Protein AF-A7T9G8-F1 (afdb_monomer_lite)

Structure (mmCIF, N/CA/C/O backbone):
data_AF-A7T9G8-F1
#
_entry.id   AF-A7T9G8-F1
#
loop_
_atom_site.group_PDB
_atom_site.id
_atom_site.type_symbol
_atom_site.label_atom_id
_atom_site.label_alt_id
_atom_site.label_comp_id
_atom_site.label_asym_id
_atom_site.label_entity_id
_atom_site.label_seq_id
_atom_site.pdbx_PDB_ins_code
_atom_site.Cartn_x
_atom_site.Cartn_y
_atom_site.Cartn_z
_atom_site.occupancy
_atom_site.B_iso_or_equiv
_atom_site.auth_seq_id
_atom_site.auth_comp_id
_atom_site.auth_asym_id
_atom_site.auth_atom_id
_atom_site.pdbx_PDB_model_num
ATOM 1 N N . MET A 1 1 ? -12.639 -28.749 11.478 1.00 35.88 1 MET A N 1
ATOM 2 C CA . MET A 1 1 ? -13.489 -29.934 11.718 1.00 35.88 1 MET A CA 1
ATOM 3 C C . MET A 1 1 ? -14.369 -30.114 10.494 1.00 35.88 1 MET A C 1
ATOM 5 O O . MET A 1 1 ? -14.871 -29.124 9.980 1.00 35.88 1 MET A O 1
ATOM 9 N N . HIS A 1 2 ? -14.394 -31.332 9.959 1.00 33.22 2 HIS A N 1
ATOM 10 C CA . HIS A 1 2 ? -15.001 -31.704 8.682 1.00 33.22 2 HIS A CA 1
ATOM 11 C C . HIS A 1 2 ? -16.525 -31.524 8.697 1.00 33.22 2 HIS A C 1
ATOM 13 O O . HIS A 1 2 ? -17.164 -31.953 9.652 1.00 33.22 2 HIS A O 1
ATOM 19 N N . PHE A 1 3 ? -17.096 -30.988 7.616 1.00 31.44 3 PHE A N 1
ATOM 20 C CA . PHE A 1 3 ? -18.533 -31.057 7.346 1.00 31.44 3 PHE A CA 1
ATOM 21 C C . PHE A 1 3 ? -18.760 -31.913 6.093 1.00 31.44 3 PHE A C 1
ATOM 23 O O . PHE A 1 3 ? -18.293 -31.581 5.006 1.00 31.44 3 PHE A O 1
ATOM 30 N N . LYS A 1 4 ? -19.439 -33.046 6.276 1.00 42.91 4 LYS A N 1
ATOM 31 C CA . LYS A 1 4 ? -20.039 -33.898 5.237 1.00 42.91 4 LYS A CA 1
ATOM 32 C C . LYS A 1 4 ? -21.512 -34.107 5.598 1.00 42.91 4 LYS A C 1
ATOM 34 O O . LYS A 1 4 ? -21.837 -33.940 6.772 1.00 42.91 4 LYS A O 1
ATOM 39 N N . ILE A 1 5 ? -22.283 -34.580 4.604 1.00 35.09 5 ILE A N 1
ATOM 40 C CA . ILE A 1 5 ? -23.648 -35.169 4.608 1.00 35.09 5 ILE A CA 1
ATOM 41 C C . ILE A 1 5 ? -24.635 -34.269 3.841 1.00 35.09 5 ILE A C 1
ATOM 43 O O . ILE A 1 5 ? -24.689 -33.081 4.122 1.00 35.09 5 ILE A O 1
ATOM 47 N N . GLU A 1 6 ? -25.466 -34.700 2.885 1.00 34.59 6 GLU A N 1
ATOM 48 C CA . GLU A 1 6 ? -25.691 -35.929 2.091 1.00 34.59 6 GLU A CA 1
ATOM 49 C C . GLU A 1 6 ? -26.712 -35.536 0.990 1.00 34.59 6 GLU A C 1
ATOM 51 O O . GLU A 1 6 ? -27.487 -34.597 1.177 1.00 34.59 6 GLU A O 1
ATOM 56 N N . ILE A 1 7 ? -26.741 -36.244 -0.143 1.00 39.94 7 ILE A N 1
ATOM 57 C CA . ILE A 1 7 ? -27.775 -36.105 -1.190 1.00 39.94 7 ILE A CA 1
ATOM 58 C C . ILE A 1 7 ? -28.829 -37.203 -0.978 1.00 39.94 7 ILE A C 1
ATOM 60 O O . ILE A 1 7 ? -28.423 -38.358 -0.836 1.00 39.94 7 ILE A O 1
ATOM 64 N N . PRO A 1 8 ? -30.144 -36.913 -1.060 1.00 38.44 8 PRO A N 1
ATOM 65 C CA . PRO A 1 8 ? -31.137 -37.947 -1.335 1.00 38.44 8 PRO A CA 1
ATOM 66 C C . PRO A 1 8 ? -31.854 -37.760 -2.688 1.00 38.44 8 PRO A C 1
ATOM 68 O O . PRO A 1 8 ? -32.180 -36.652 -3.112 1.00 38.44 8 PRO A O 1
ATOM 71 N N . GLU A 1 9 ? -32.096 -38.896 -3.346 1.00 28.84 9 GLU A N 1
ATOM 72 C CA . GLU A 1 9 ? -32.716 -39.091 -4.663 1.00 28.84 9 GLU A CA 1
ATOM 73 C C . GLU A 1 9 ? -34.265 -39.045 -4.682 1.00 28.84 9 GLU A C 1
ATOM 75 O O . GLU A 1 9 ? -34.931 -39.544 -3.779 1.00 28.84 9 GLU A O 1
ATOM 80 N N . VAL A 1 10 ? -34.784 -38.531 -5.812 1.00 36.47 10 VAL A N 1
ATOM 81 C CA . VAL A 1 10 ? -35.892 -39.008 -6.686 1.00 36.47 10 VAL A CA 1
ATOM 82 C C . VAL A 1 10 ? -37.274 -39.340 -6.094 1.00 36.47 10 VAL A C 1
ATOM 84 O O . VAL A 1 10 ? -37.405 -40.283 -5.325 1.00 36.47 10 VAL A O 1
ATOM 87 N N . LYS A 1 11 ? -38.340 -38.744 -6.680 1.00 27.64 11 LYS A N 1
ATOM 88 C CA . LYS A 1 11 ? -39.566 -39.459 -7.134 1.00 27.64 11 LYS A CA 1
ATOM 89 C C . LYS A 1 11 ? -40.211 -38.826 -8.381 1.00 27.64 11 LYS A C 1
ATOM 91 O O . LYS A 1 11 ? -40.206 -37.615 -8.563 1.00 27.64 11 LYS A O 1
ATOM 96 N N . THR A 1 12 ? -40.739 -39.713 -9.222 1.00 30.05 12 THR A N 1
ATOM 97 C CA . THR A 1 12 ? -41.345 -39.573 -10.558 1.00 30.05 12 THR A CA 1
ATOM 98 C C . THR A 1 12 ? -42.885 -39.468 -10.538 1.00 30.05 12 THR A C 1
ATOM 100 O O . THR A 1 12 ? -43.487 -39.699 -9.490 1.00 30.05 12 THR A O 1
ATOM 103 N N . LYS A 1 13 ? -43.466 -39.268 -11.749 1.00 26.61 13 LYS A N 1
ATOM 104 C CA . LYS A 1 13 ? -44.866 -39.476 -12.236 1.00 26.61 13 LYS A CA 1
ATOM 105 C C . LYS A 1 13 ? -45.798 -38.250 -12.210 1.00 26.61 13 LYS A C 1
ATOM 107 O O . LYS A 1 13 ? -45.805 -37.529 -11.228 1.00 26.61 13 LYS A O 1
ATOM 112 N N . ASP A 1 14 ? -46.670 -37.962 -13.188 1.00 27.59 14 ASP A N 1
ATOM 113 C CA . ASP A 1 14 ? -47.108 -38.614 -14.442 1.00 27.59 14 ASP A CA 1
ATOM 114 C C . ASP A 1 14 ? -48.079 -37.648 -15.202 1.00 27.59 14 ASP A C 1
ATOM 116 O O . ASP A 1 14 ? -48.838 -36.952 -14.536 1.00 27.59 14 ASP A O 1
ATOM 120 N N . THR A 1 15 ? -48.169 -37.751 -16.549 1.00 24.73 15 THR A N 1
ATOM 121 C CA . THR A 1 15 ? -49.373 -37.497 -17.425 1.00 24.73 15 THR A CA 1
ATOM 122 C C . THR A 1 15 ? -49.780 -36.007 -17.687 1.00 24.73 15 THR A C 1
ATOM 124 O O . THR A 1 15 ? -49.748 -35.209 -16.768 1.00 24.73 15 THR A O 1
ATOM 127 N N . LYS A 1 16 ? -50.185 -35.477 -18.869 1.00 28.06 16 LYS A N 1
ATOM 128 C CA . LYS A 1 16 ? -50.762 -35.984 -20.140 1.00 28.06 16 LYS A CA 1
ATOM 129 C C . LYS A 1 16 ? -50.701 -34.919 -21.273 1.00 28.06 16 LYS A C 1
ATOM 131 O O . LYS A 1 16 ? -50.877 -33.744 -20.995 1.00 28.06 16 LYS A O 1
ATOM 136 N N . GLU A 1 17 ? -50.542 -35.397 -22.514 1.00 25.97 17 GLU A N 1
ATOM 137 C CA . GLU A 1 17 ? -51.025 -34.922 -23.843 1.00 25.97 17 GLU A CA 1
ATOM 138 C C . GLU A 1 17 ? -51.159 -33.420 -24.198 1.00 25.97 17 GLU A C 1
ATOM 140 O O . GLU A 1 17 ? -51.937 -32.684 -23.606 1.00 25.97 17 GLU A O 1
ATOM 145 N N . GLY A 1 18 ? -50.574 -33.027 -25.341 1.00 26.66 18 GLY A N 1
ATOM 146 C CA . GLY A 1 18 ? -50.987 -31.828 -26.085 1.00 26.66 18 GLY A CA 1
ATOM 147 C C . GLY A 1 18 ? -50.011 -31.433 -27.193 1.00 26.66 18 GLY A C 1
ATOM 148 O O . GLY A 1 18 ? -48.878 -31.065 -26.933 1.00 26.66 18 GLY A O 1
ATOM 149 N N . LYS A 1 19 ? -50.430 -31.565 -28.447 1.00 30.11 19 LYS A N 1
ATOM 150 C CA . LYS A 1 19 ? -49.625 -31.493 -29.671 1.00 30.11 19 LYS A CA 1
ATOM 151 C C . LYS A 1 19 ? -49.566 -30.051 -30.200 1.00 30.11 19 LYS A C 1
ATOM 153 O O . LYS A 1 19 ? -50.506 -29.635 -30.860 1.00 30.11 19 LYS A O 1
ATOM 158 N N . GLU A 1 20 ? -48.458 -29.340 -29.994 1.00 30.48 20 GLU A N 1
ATOM 159 C CA . GLU A 1 20 ? -48.140 -28.083 -30.703 1.00 30.48 20 GLU A CA 1
ATOM 160 C C . GLU A 1 20 ? -46.639 -28.048 -31.050 1.00 30.48 20 GLU A C 1
ATOM 162 O O . GLU A 1 20 ? -45.825 -27.322 -30.492 1.00 30.48 20 GLU A O 1
ATOM 167 N N . LYS A 1 21 ? -46.235 -28.952 -31.951 1.00 38.25 21 LYS A N 1
ATOM 168 C CA . LYS A 1 21 ? -44.887 -28.964 -32.528 1.00 38.25 21 LYS A CA 1
ATOM 169 C C . LYS A 1 21 ? -44.795 -27.840 -33.558 1.00 38.25 21 LYS A C 1
ATOM 171 O O . LYS A 1 21 ? -45.445 -27.947 -34.589 1.00 38.25 21 LYS A O 1
ATOM 176 N N . ASP A 1 22 ? -44.038 -26.792 -33.233 1.00 35.94 22 ASP A N 1
ATOM 177 C CA . ASP A 1 22 ? -42.990 -26.197 -34.097 1.00 35.94 22 ASP A CA 1
ATOM 178 C C . ASP A 1 22 ? -42.536 -24.784 -33.665 1.00 35.94 22 ASP A C 1
ATOM 180 O O . ASP A 1 22 ? -41.776 -24.140 -34.384 1.00 35.94 22 ASP A O 1
ATOM 184 N N . LYS A 1 23 ? -42.896 -24.305 -32.460 1.00 35.62 23 LYS A N 1
ATOM 185 C CA . LYS A 1 23 ? -42.445 -22.984 -31.963 1.00 35.62 23 LYS A CA 1
ATOM 186 C C . LYS A 1 23 ? -41.686 -22.953 -30.628 1.00 35.62 23 LYS A C 1
ATOM 188 O O . LYS A 1 23 ? -41.229 -21.886 -30.236 1.00 35.62 23 LYS A O 1
ATOM 193 N N . ASP A 1 24 ? -41.484 -24.099 -29.974 1.00 38.00 24 ASP A N 1
ATOM 194 C CA . ASP A 1 24 ? -40.830 -24.172 -28.650 1.00 38.00 24 ASP A CA 1
ATOM 195 C C . ASP A 1 24 ? -39.378 -24.684 -28.670 1.00 38.00 24 ASP A C 1
ATOM 197 O O . ASP A 1 24 ? -38.657 -24.576 -27.679 1.00 38.00 24 ASP A O 1
ATOM 201 N N . LYS A 1 25 ? -38.887 -25.173 -29.816 1.00 37.81 25 LYS A N 1
ATOM 202 C CA . LYS A 1 25 ? -37.554 -25.800 -29.914 1.00 37.81 25 LYS A CA 1
ATOM 203 C C . LYS A 1 25 ? -36.378 -24.810 -29.860 1.00 37.81 25 LYS A C 1
ATOM 205 O O . LYS A 1 25 ? -35.247 -25.223 -29.614 1.00 37.81 25 LYS A O 1
ATOM 210 N N . GLU A 1 26 ? -36.629 -23.517 -30.070 1.00 43.06 26 GLU A N 1
ATOM 211 C CA . GLU A 1 26 ? -35.631 -22.451 -29.867 1.00 43.06 26 GLU A CA 1
ATOM 212 C C . GLU A 1 26 ? -35.579 -21.961 -28.415 1.00 43.06 26 GLU A C 1
ATOM 214 O O . GLU A 1 26 ? -34.525 -21.529 -27.952 1.00 43.06 26 GLU A O 1
ATOM 219 N N . LYS A 1 27 ? -36.674 -22.099 -27.658 1.00 40.44 27 LYS A N 1
ATOM 220 C CA . LYS A 1 27 ? -36.794 -21.533 -26.308 1.00 40.44 27 LYS A CA 1
ATOM 221 C C . LYS A 1 27 ? -36.203 -22.430 -25.215 1.00 40.44 27 LYS A C 1
ATOM 223 O O . LYS A 1 27 ? -35.816 -21.934 -24.161 1.00 40.44 27 LYS A O 1
ATOM 228 N N . GLU A 1 28 ? -36.077 -23.735 -25.465 1.00 40.44 28 GLU A N 1
ATOM 229 C CA . GLU A 1 28 ? -35.392 -24.668 -24.552 1.00 40.44 28 GLU A CA 1
ATOM 230 C C . GLU A 1 28 ? -33.863 -24.622 -24.690 1.00 40.44 28 GLU A C 1
ATOM 232 O O . GLU A 1 28 ? -33.154 -24.729 -23.690 1.00 40.44 28 GLU A O 1
ATOM 237 N N . LYS A 1 29 ? -33.337 -24.342 -25.892 1.00 38.34 29 LYS A N 1
ATOM 238 C CA . LYS A 1 29 ? -31.886 -24.213 -26.126 1.00 38.34 29 LYS A CA 1
ATOM 239 C C . LYS A 1 29 ? -31.277 -22.969 -25.469 1.00 38.34 29 LYS A C 1
ATOM 241 O O . LYS A 1 29 ? -30.097 -22.970 -25.128 1.00 38.34 29 LYS A O 1
ATOM 246 N N . GLU A 1 30 ? -32.071 -21.917 -25.268 1.00 41.53 30 GLU A N 1
ATOM 247 C CA . GLU A 1 30 ? -31.658 -20.742 -24.491 1.00 41.53 30 GLU A CA 1
ATOM 248 C C . GLU A 1 30 ? -31.737 -20.973 -22.979 1.00 41.53 30 GLU A C 1
ATOM 250 O O . GLU A 1 30 ? -30.952 -20.383 -22.239 1.00 41.53 30 GLU A O 1
ATOM 255 N N . LYS A 1 31 ? -32.622 -21.861 -22.510 1.00 35.62 31 LYS A N 1
ATOM 256 C CA . LYS A 1 31 ? -32.823 -22.103 -21.076 1.00 35.62 31 LYS A CA 1
ATOM 257 C C . LYS A 1 31 ? -31.742 -23.002 -20.470 1.00 35.62 31 LYS A C 1
ATOM 259 O O . LYS A 1 31 ? -31.342 -22.760 -19.336 1.00 35.62 31 LYS A O 1
ATOM 264 N N . GLU A 1 32 ? -31.200 -23.953 -21.236 1.00 36.97 32 GLU A N 1
ATOM 265 C CA . GLU A 1 32 ? -30.008 -24.726 -20.832 1.00 36.97 32 GLU A CA 1
ATOM 266 C C . GLU A 1 32 ? -28.717 -23.898 -20.925 1.00 36.97 32 GLU A C 1
ATOM 268 O O . GLU A 1 32 ? -27.836 -24.019 -20.077 1.00 36.97 32 GLU A O 1
ATOM 273 N N . LYS A 1 33 ? -28.623 -22.968 -21.886 1.00 36.88 33 LYS A N 1
ATOM 274 C CA . LYS A 1 33 ? -27.479 -22.044 -21.989 1.00 36.88 33 LYS A CA 1
ATOM 275 C C . LYS A 1 33 ? -27.477 -20.965 -20.893 1.00 36.88 33 LYS A C 1
ATOM 277 O O . LYS A 1 33 ? -26.456 -20.322 -20.663 1.00 36.88 33 LYS A O 1
ATOM 282 N N . GLN A 1 34 ? -28.606 -20.767 -20.211 1.00 39.31 34 GLN A N 1
ATOM 283 C CA . GLN A 1 34 ? -28.761 -19.811 -19.110 1.00 39.31 34 GLN A CA 1
ATOM 284 C C . GLN A 1 34 ? -28.554 -20.420 -17.714 1.00 39.31 34 GLN A C 1
ATOM 286 O O . GLN A 1 34 ? -28.475 -19.660 -16.752 1.00 39.31 34 GLN A O 1
ATOM 291 N N . SER A 1 35 ? -28.401 -21.742 -17.568 1.00 34.56 35 SER A N 1
ATOM 292 C CA . SER A 1 35 ? -28.121 -22.369 -16.262 1.00 34.56 35 SER A CA 1
ATOM 293 C C . SER A 1 35 ? -26.632 -22.576 -15.944 1.00 34.56 35 SER A C 1
ATOM 295 O O . SER A 1 35 ? -26.313 -22.992 -14.835 1.00 34.56 35 SER A O 1
ATOM 297 N N . GLU A 1 36 ? -25.714 -22.249 -16.863 1.00 39.25 36 GLU A N 1
ATOM 298 C CA . GLU A 1 36 ? -24.253 -22.358 -16.650 1.00 39.25 36 GLU A CA 1
ATOM 299 C C . GLU A 1 36 ? -23.553 -21.033 -16.277 1.00 39.25 36 GLU A C 1
ATOM 301 O O . GLU A 1 36 ? -22.359 -21.019 -15.987 1.00 39.25 36 GLU A O 1
ATOM 306 N N . ALA A 1 37 ? -24.278 -19.913 -16.220 1.00 47.66 37 ALA A N 1
ATOM 307 C CA . ALA A 1 37 ? -23.774 -18.628 -15.730 1.00 47.66 37 ALA A CA 1
ATOM 308 C C . ALA A 1 37 ? -24.665 -18.194 -14.555 1.00 47.66 37 ALA A C 1
ATOM 310 O O . ALA A 1 37 ? -25.768 -17.707 -14.748 1.00 47.66 37 ALA A O 1
ATOM 311 N N . SER A 1 38 ? -24.313 -18.349 -13.284 1.00 49.59 38 SER A N 1
ATOM 312 C CA . SER A 1 38 ? -23.096 -17.852 -12.654 1.00 49.59 38 SER A CA 1
ATOM 313 C C . SER A 1 38 ? -22.947 -18.599 -11.327 1.00 49.59 38 SER A C 1
ATOM 315 O O . SER A 1 38 ? -23.586 -18.244 -10.339 1.00 49.59 38 SER A O 1
ATOM 317 N N . GLN A 1 39 ? -22.146 -19.660 -11.280 1.00 53.09 39 GLN A N 1
ATOM 318 C CA . GLN A 1 39 ? -21.623 -20.091 -9.986 1.00 53.09 39 GLN A CA 1
ATOM 319 C C . GLN A 1 39 ? -20.563 -19.063 -9.594 1.00 53.09 39 GLN A C 1
ATOM 321 O O . GLN A 1 39 ? -19.495 -19.009 -10.202 1.00 53.09 39 GLN A O 1
ATOM 326 N N . GLU A 1 40 ? -20.886 -18.184 -8.644 1.00 64.12 40 GLU A N 1
ATOM 327 C CA . GLU A 1 40 ? -19.897 -17.276 -8.072 1.00 64.12 40 GLU A CA 1
ATOM 328 C C . GLU A 1 40 ? -18.789 -18.122 -7.437 1.00 64.12 40 GLU A C 1
ATOM 330 O O . GLU A 1 40 ? -19.003 -18.868 -6.480 1.00 64.12 40 GLU A O 1
ATOM 335 N N . ASP A 1 41 ? -17.602 -18.052 -8.030 1.00 72.44 41 ASP A N 1
ATOM 336 C CA . ASP A 1 41 ? -16.388 -18.635 -7.486 1.00 72.44 41 ASP A CA 1
ATOM 337 C C . ASP A 1 41 ? -16.101 -17.969 -6.131 1.00 72.44 41 ASP A C 1
ATOM 339 O O . ASP A 1 41 ? -15.554 -16.868 -6.067 1.00 72.44 41 ASP A O 1
ATOM 343 N N . ASN A 1 42 ? -16.490 -18.644 -5.044 1.00 73.75 42 ASN A N 1
ATOM 344 C CA . ASN A 1 42 ? -16.261 -18.216 -3.659 1.00 73.75 42 ASN A CA 1
ATOM 345 C C . ASN A 1 42 ? -14.772 -18.234 -3.259 1.00 73.75 42 ASN A C 1
ATOM 347 O O . ASN A 1 42 ? -14.438 -18.035 -2.087 1.00 73.75 42 ASN A O 1
ATOM 351 N N . THR A 1 43 ? -13.856 -18.472 -4.201 1.00 86.69 43 THR A N 1
ATOM 352 C CA . THR A 1 43 ? -12.422 -18.331 -3.970 1.00 86.69 43 THR A CA 1
ATOM 353 C C . THR A 1 43 ? -12.094 -16.873 -3.673 1.00 86.69 43 THR A C 1
ATOM 355 O O . THR A 1 43 ? -12.224 -15.984 -4.519 1.00 86.69 43 THR A O 1
ATOM 358 N N . TRP A 1 44 ? -11.629 -16.619 -2.451 1.00 83.94 44 TRP A 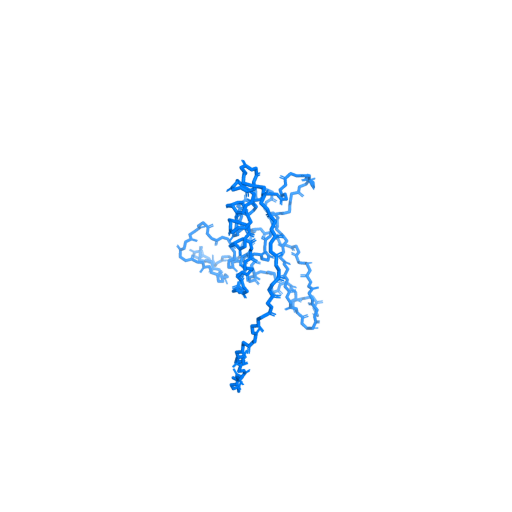N 1
ATOM 359 C CA . TRP A 1 44 ? -11.197 -15.290 -2.052 1.00 83.94 44 TRP A CA 1
ATOM 360 C C . TRP A 1 44 ? -9.988 -14.838 -2.877 1.00 83.94 44 TRP A C 1
ATOM 362 O O . TRP A 1 44 ? -8.969 -15.520 -2.966 1.00 83.94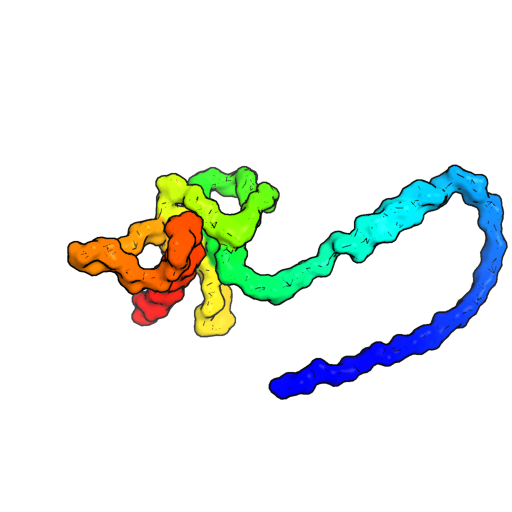 44 TRP A O 1
ATOM 372 N N . LYS A 1 45 ? -10.116 -13.652 -3.470 1.00 86.88 45 LYS A N 1
ATOM 373 C CA . LYS A 1 45 ? -9.125 -13.040 -4.356 1.00 86.88 45 LYS A CA 1
ATOM 374 C C . LYS A 1 45 ? -8.641 -11.731 -3.728 1.00 86.88 45 LYS A C 1
ATOM 376 O O . LYS A 1 45 ? -9.402 -10.760 -3.766 1.00 86.88 45 LYS A O 1
ATOM 381 N N . PRO A 1 46 ? -7.422 -11.655 -3.161 1.00 85.62 46 PRO A N 1
ATOM 382 C CA . PRO A 1 46 ? -6.961 -10.484 -2.402 1.00 85.62 46 PRO A CA 1
ATOM 383 C C . PRO A 1 46 ? -7.089 -9.164 -3.174 1.00 85.62 46 PRO A C 1
ATOM 385 O O . PRO A 1 46 ? -7.591 -8.163 -2.667 1.00 85.62 46 PRO A O 1
ATOM 388 N N . TRP A 1 47 ? -6.722 -9.190 -4.451 1.00 88.19 47 TRP A N 1
ATOM 389 C CA . TRP A 1 47 ? -6.772 -8.058 -5.373 1.00 88.19 47 TRP A CA 1
ATOM 390 C C . TRP A 1 47 ? -8.187 -7.530 -5.663 1.00 88.19 47 TRP A C 1
ATOM 392 O O . TRP A 1 47 ? -8.334 -6.361 -6.005 1.00 88.19 47 TRP A O 1
ATOM 402 N N . SER A 1 48 ? -9.240 -8.342 -5.495 1.00 89.38 48 SER A N 1
ATOM 403 C CA . SER A 1 48 ? -10.634 -7.920 -5.751 1.00 89.38 48 SER A CA 1
ATOM 404 C C . SER A 1 48 ? -11.125 -6.851 -4.769 1.00 89.38 48 SER A C 1
ATOM 406 O O . SER A 1 48 ? -12.147 -6.207 -4.990 1.00 89.38 48 SER A O 1
ATOM 408 N N . HIS A 1 49 ? -10.379 -6.645 -3.684 1.00 90.94 49 HIS A N 1
ATOM 409 C CA . HIS A 1 49 ? -10.680 -5.681 -2.636 1.00 90.94 49 HIS A CA 1
ATOM 410 C C . HIS A 1 49 ? -9.911 -4.365 -2.816 1.00 90.94 49 HIS A C 1
ATOM 412 O O . HIS A 1 49 ? -9.901 -3.544 -1.899 1.00 90.94 49 HIS A O 1
ATOM 418 N N . ILE A 1 50 ? -9.263 -4.151 -3.965 1.00 93.06 50 ILE A N 1
ATOM 419 C CA . ILE A 1 50 ? -8.456 -2.964 -4.258 1.00 93.06 50 ILE A CA 1
ATOM 420 C C . ILE A 1 50 ? -8.987 -2.310 -5.529 1.00 93.06 50 ILE A C 1
ATOM 422 O O . ILE A 1 50 ? -9.140 -2.970 -6.553 1.00 93.06 50 ILE A O 1
ATOM 426 N N . TRP A 1 51 ? -9.249 -1.006 -5.479 1.00 90.75 51 TRP A N 1
ATOM 427 C CA . TRP A 1 51 ? -9.718 -0.260 -6.644 1.00 90.75 51 TRP A CA 1
ATOM 428 C C . TRP A 1 51 ? -9.076 1.127 -6.744 1.00 90.75 51 TRP A C 1
ATOM 430 O O . TRP A 1 51 ? -8.814 1.769 -5.716 1.00 90.75 51 TRP A O 1
ATOM 440 N N . PRO A 1 52 ? -8.820 1.617 -7.970 1.00 89.38 52 PRO A N 1
ATOM 441 C CA . PRO A 1 52 ? -8.309 2.962 -8.181 1.00 89.38 52 PRO A CA 1
ATOM 442 C C . PRO A 1 52 ? -9.333 3.999 -7.702 1.00 89.38 52 PRO A C 1
ATOM 444 O O . PRO A 1 52 ? -10.540 3.881 -7.927 1.00 89.38 52 PRO A O 1
ATOM 447 N N . LYS A 1 53 ? -8.858 5.034 -7.006 1.00 82.31 53 LYS A N 1
ATOM 448 C CA . LYS A 1 53 ? -9.678 6.177 -6.596 1.00 82.31 53 LYS A CA 1
ATOM 449 C C . LYS A 1 53 ? -9.665 7.200 -7.727 1.00 82.31 53 LYS A C 1
ATOM 451 O O . LYS A 1 53 ? -8.816 8.090 -7.756 1.00 82.31 53 LYS A O 1
ATOM 456 N N . GLU A 1 54 ? -10.584 7.046 -8.671 1.00 73.31 54 GLU A N 1
ATOM 457 C CA . GLU A 1 54 ? -10.788 8.037 -9.725 1.00 73.31 54 GLU A CA 1
ATOM 458 C C . GLU A 1 54 ? -11.425 9.324 -9.160 1.00 73.31 54 GLU A C 1
ATOM 460 O O . GLU A 1 54 ? -12.142 9.289 -8.156 1.00 73.31 54 GLU A O 1
ATOM 465 N N . LYS A 1 55 ? -11.162 10.473 -9.798 1.00 55.22 55 LYS A N 1
ATOM 466 C CA . LYS A 1 55 ? -11.863 11.745 -9.523 1.00 55.22 55 LYS A CA 1
ATOM 467 C C . LYS A 1 55 ? -13.213 11.856 -10.258 1.00 55.22 55 LYS A C 1
ATOM 469 O O . LYS A 1 55 ? -13.952 12.800 -10.013 1.00 55.22 55 LYS A O 1
ATOM 474 N N . SER A 1 56 ? -13.545 10.888 -11.109 1.00 49.44 56 SER A N 1
ATOM 475 C CA . SER A 1 56 ? -14.719 10.860 -11.985 1.00 49.44 56 SER A CA 1
ATOM 476 C C . SER A 1 56 ? -15.512 9.580 -11.709 1.00 49.44 56 SER A C 1
ATOM 478 O O . SER A 1 56 ? -15.180 8.511 -12.203 1.00 49.44 56 SER A O 1
ATOM 480 N N . GLN A 1 57 ? -16.540 9.662 -10.863 1.00 48.41 57 GLN A N 1
ATOM 481 C CA . GLN A 1 57 ? -17.275 8.512 -10.309 1.00 48.41 57 GLN A CA 1
ATOM 482 C C . GLN A 1 57 ? -18.122 7.689 -11.311 1.00 48.41 57 GLN A C 1
ATOM 484 O O . GLN A 1 57 ? -18.905 6.851 -10.872 1.00 48.41 57 GLN A O 1
ATOM 489 N N . GLU A 1 58 ? -17.989 7.869 -12.626 1.00 51.81 58 GLU A N 1
ATOM 490 C CA . GLU A 1 58 ? -19.038 7.435 -13.565 1.00 51.81 58 GLU A CA 1
ATOM 491 C C . GLU A 1 58 ? -18.690 6.209 -14.435 1.00 51.81 58 GLU A C 1
ATOM 493 O O . GLU A 1 58 ? -19.605 5.523 -14.875 1.00 51.81 58 GLU A O 1
ATOM 498 N N . LYS A 1 59 ? -17.415 5.884 -14.719 1.00 48.28 59 LYS A N 1
ATOM 499 C CA . LYS A 1 59 ? -17.105 5.015 -15.886 1.00 48.28 59 LYS A CA 1
ATOM 500 C C . LYS A 1 59 ? -16.498 3.627 -15.651 1.00 48.28 59 LYS A C 1
ATOM 502 O O . LYS A 1 59 ? -16.374 2.885 -16.617 1.00 48.28 59 LYS A O 1
ATOM 507 N N . VAL A 1 60 ? -16.189 3.206 -14.423 1.00 51.50 60 VAL A N 1
ATOM 508 C CA . VAL A 1 60 ? -15.497 1.912 -14.183 1.00 51.50 60 VAL A CA 1
ATOM 509 C C . VAL A 1 60 ? -16.341 0.940 -13.351 1.00 51.50 60 VAL A C 1
ATOM 511 O O . VAL A 1 60 ? -15.872 0.367 -12.371 1.00 51.50 60 VAL A O 1
ATOM 514 N N . LYS A 1 61 ? -17.624 0.772 -13.694 1.00 49.16 61 LYS A N 1
ATOM 515 C CA . LYS A 1 61 ? -18.475 -0.263 -13.071 1.00 49.16 61 LYS A CA 1
ATOM 516 C C . LYS A 1 61 ? -18.599 -1.550 -13.878 1.00 49.16 61 LYS A C 1
ATOM 518 O O . LYS A 1 61 ? -18.990 -2.564 -13.314 1.00 49.16 61 LYS A O 1
ATOM 523 N N . GLU A 1 62 ? -18.201 -1.560 -15.143 1.00 49.50 62 GLU A N 1
ATOM 524 C CA . GLU A 1 62 ? -18.264 -2.760 -15.973 1.00 49.50 62 GLU A CA 1
ATOM 525 C C . GLU A 1 62 ? -16.852 -3.162 -16.397 1.00 49.50 62 GLU A C 1
ATOM 527 O O . GLU A 1 62 ? -16.196 -2.463 -17.160 1.00 49.50 62 GLU A O 1
ATOM 532 N N . LYS A 1 63 ? -16.387 -4.309 -15.888 1.00 49.84 63 LYS A N 1
ATOM 533 C CA . LYS A 1 63 ? -15.112 -4.976 -16.220 1.00 49.84 63 LYS A CA 1
ATOM 534 C C . LYS A 1 63 ? -13.827 -4.385 -15.627 1.00 49.84 63 LYS A C 1
ATOM 536 O O . LYS A 1 63 ? -12.807 -4.306 -16.306 1.00 49.84 63 LYS A O 1
ATOM 541 N N . ALA A 1 64 ? -13.806 -4.111 -14.323 1.00 52.72 64 ALA A N 1
ATOM 542 C CA . ALA A 1 64 ? -12.536 -4.136 -13.597 1.00 52.72 64 ALA A CA 1
ATOM 543 C C . ALA A 1 64 ? -12.075 -5.601 -13.481 1.00 52.72 64 ALA A C 1
ATOM 545 O O . ALA A 1 64 ? -12.466 -6.324 -12.564 1.00 52.72 64 ALA A O 1
ATOM 546 N N . THR A 1 65 ? -11.290 -6.068 -14.456 1.00 52.94 65 THR A N 1
ATOM 547 C CA . THR A 1 65 ? -10.501 -7.295 -14.310 1.00 52.94 65 THR A CA 1
ATOM 548 C C . THR A 1 65 ? -9.724 -7.190 -13.011 1.00 52.94 65 THR A C 1
ATOM 550 O O . THR A 1 65 ? -9.109 -6.164 -12.737 1.00 52.94 65 THR A O 1
ATOM 553 N N . ALA A 1 66 ? -9.834 -8.230 -12.198 1.00 57.72 66 ALA A N 1
ATOM 554 C CA . ALA A 1 66 ? -9.474 -8.270 -10.796 1.00 57.72 66 ALA A CA 1
ATOM 555 C C . ALA A 1 66 ? -7.946 -8.189 -10.579 1.00 57.72 66 ALA A C 1
ATOM 557 O O . ALA A 1 66 ? -7.334 -9.118 -10.099 1.00 57.72 66 ALA A O 1
ATOM 558 N N . ILE A 1 67 ? -7.296 -7.102 -10.959 1.00 64.69 67 ILE A N 1
ATOM 559 C CA . ILE A 1 67 ? -5.927 -6.739 -10.588 1.00 64.69 67 ILE A CA 1
ATOM 560 C C . ILE A 1 67 ? -5.994 -5.220 -10.453 1.00 64.69 67 ILE A C 1
ATOM 562 O O . ILE A 1 67 ? -6.557 -4.588 -11.350 1.00 64.69 67 ILE A O 1
ATOM 566 N N . PRO A 1 68 ? -5.513 -4.601 -9.360 1.00 65.94 68 PRO A N 1
ATOM 567 C CA . PRO A 1 68 ? -5.496 -3.151 -9.284 1.00 65.94 68 PRO A CA 1
ATOM 568 C C . PRO A 1 68 ? -4.704 -2.598 -10.466 1.00 65.94 68 PRO A C 1
ATOM 570 O O . PRO A 1 68 ? -3.485 -2.727 -10.538 1.00 65.94 68 PRO A O 1
ATOM 573 N N . VAL A 1 69 ? -5.446 -2.017 -11.408 1.00 74.88 69 VAL A N 1
ATOM 574 C CA . VAL A 1 69 ? -4.904 -1.345 -12.582 1.00 74.88 69 VAL A CA 1
ATOM 575 C C . VAL A 1 69 ? -4.238 -0.067 -12.100 1.00 74.88 69 VAL A C 1
ATOM 577 O O . VAL A 1 69 ? -4.800 0.653 -11.269 1.00 74.88 69 VAL A O 1
ATOM 580 N N . TYR A 1 70 ? -3.043 0.200 -12.621 1.00 82.44 70 TYR A N 1
ATOM 581 C CA . TYR A 1 70 ? -2.308 1.420 -12.332 1.00 82.44 70 TYR A CA 1
ATOM 582 C C . TYR A 1 70 ? -3.197 2.661 -12.524 1.00 82.44 70 TYR A C 1
ATOM 584 O O . TYR A 1 70 ? -3.798 2.867 -13.579 1.00 82.44 70 TYR A O 1
ATOM 592 N N . ASN A 1 71 ? -3.280 3.486 -11.484 1.00 86.12 71 ASN A N 1
ATOM 593 C CA . ASN A 1 71 ? -3.947 4.776 -11.481 1.00 86.12 71 ASN A CA 1
ATOM 594 C C . ASN A 1 71 ? -2.892 5.884 -11.587 1.00 86.12 71 ASN A C 1
ATOM 596 O O . ASN A 1 71 ? -2.150 6.068 -10.624 1.00 86.12 71 ASN A O 1
ATOM 600 N N . PRO A 1 72 ? -2.883 6.699 -12.657 1.00 87.31 72 PRO A N 1
ATOM 601 C CA . PRO A 1 72 ? -1.983 7.851 -12.767 1.00 87.31 72 PRO A CA 1
ATOM 602 C C . PRO A 1 72 ? -2.130 8.862 -11.622 1.00 87.31 72 PRO A C 1
ATOM 604 O O . PRO A 1 72 ? -1.203 9.599 -11.308 1.00 87.31 72 PRO A O 1
ATOM 607 N N . GLY A 1 73 ? -3.303 8.911 -10.980 1.00 88.50 73 GLY A N 1
ATOM 608 C CA . GLY A 1 73 ? -3.530 9.738 -9.796 1.00 88.50 73 GLY A CA 1
ATOM 609 C C . GLY A 1 73 ? -2.906 9.187 -8.511 1.00 88.50 73 GLY A C 1
ATOM 610 O O . GLY A 1 73 ? -3.058 9.825 -7.468 1.00 88.50 73 GLY A O 1
ATOM 611 N N . GLY A 1 74 ? -2.295 8.000 -8.561 1.00 91.69 74 GLY A N 1
ATOM 612 C CA . GLY A 1 74 ? -1.563 7.361 -7.470 1.00 91.69 74 GLY A CA 1
ATOM 613 C C . GLY A 1 74 ? -2.388 7.060 -6.225 1.00 91.69 74 GLY A C 1
ATOM 614 O O . GLY A 1 74 ? -1.833 6.859 -5.157 1.00 91.69 74 GLY A O 1
ATOM 615 N N . LYS A 1 75 ? -3.726 7.072 -6.306 1.00 93.38 75 LYS A N 1
ATOM 616 C CA . LYS A 1 75 ? -4.621 6.881 -5.152 1.00 93.38 75 LYS A CA 1
ATOM 617 C C . LYS A 1 75 ? -5.493 5.655 -5.330 1.00 93.38 75 LYS A C 1
ATOM 619 O O . LYS A 1 75 ? -6.143 5.488 -6.361 1.00 93.38 75 LYS A O 1
ATOM 624 N N . TYR A 1 76 ? -5.588 4.858 -4.279 1.00 94.38 76 TYR A N 1
ATOM 625 C CA . TYR A 1 76 ? -6.324 3.604 -4.259 1.00 94.38 76 TYR A CA 1
ATOM 626 C C . TYR A 1 76 ? -7.176 3.514 -3.002 1.00 94.38 76 TYR A C 1
ATOM 628 O O . TYR A 1 76 ? -6.899 4.133 -1.970 1.00 94.38 76 TYR A O 1
ATOM 636 N N . CYS A 1 77 ? -8.252 2.751 -3.102 1.00 94.38 77 CYS A N 1
ATOM 637 C CA . CYS A 1 77 ? -9.060 2.345 -1.970 1.00 94.38 77 CYS A CA 1
ATOM 638 C C . CYS A 1 77 ? -8.921 0.836 -1.790 1.00 94.38 77 CYS A C 1
ATOM 640 O O . CYS A 1 77 ? -8.995 0.086 -2.760 1.00 94.38 77 CYS A O 1
ATOM 642 N N . VAL A 1 78 ? -8.746 0.415 -0.544 1.00 95.19 78 VAL A N 1
ATOM 643 C CA . VAL A 1 78 ? -8.614 -0.985 -0.150 1.00 95.19 78 VAL A CA 1
ATOM 644 C C . VAL A 1 78 ? -9.713 -1.307 0.856 1.00 95.19 78 VAL A C 1
ATOM 646 O O . VAL A 1 78 ? -9.892 -0.578 1.836 1.00 95.19 78 VAL A O 1
ATOM 649 N N . LYS A 1 79 ? -10.467 -2.381 0.619 1.00 94.56 79 LYS A N 1
ATOM 650 C CA . LYS A 1 79 ? -11.437 -2.929 1.573 1.00 94.56 79 LYS A CA 1
ATOM 651 C C . LYS A 1 79 ? -10.736 -3.962 2.450 1.00 94.56 79 LYS A C 1
ATOM 653 O O . LYS A 1 79 ? -10.445 -5.059 1.991 1.00 94.56 79 LYS A O 1
ATOM 658 N N . VAL A 1 80 ? -10.490 -3.622 3.711 1.00 95.12 80 VAL A N 1
ATOM 659 C CA . VAL A 1 80 ? -9.861 -4.524 4.691 1.00 95.12 80 VAL A CA 1
ATOM 660 C C . VAL A 1 80 ? -10.868 -4.931 5.758 1.00 95.12 80 VAL A C 1
ATOM 662 O O . VAL A 1 80 ? -11.707 -4.125 6.162 1.00 95.12 80 VAL A O 1
ATOM 665 N N . TYR A 1 81 ? -10.797 -6.176 6.220 1.00 94.06 81 TYR A N 1
ATOM 666 C CA . TYR A 1 81 ? -11.521 -6.613 7.410 1.00 94.06 81 TYR A CA 1
ATOM 667 C C . TYR A 1 81 ? -10.597 -6.468 8.614 1.00 94.06 81 TYR A C 1
ATOM 669 O O . TYR A 1 81 ? -9.533 -7.078 8.656 1.00 94.06 81 TYR A O 1
ATOM 677 N N . TRP A 1 82 ? -10.978 -5.632 9.573 1.00 94.56 82 TRP A N 1
ATOM 678 C CA . TRP A 1 82 ? -10.159 -5.320 10.744 1.00 94.56 82 TRP A CA 1
ATOM 679 C C . TRP A 1 82 ? -11.047 -5.357 11.985 1.00 94.56 82 TRP A C 1
ATOM 681 O O . TRP A 1 82 ? -12.165 -4.860 11.932 1.00 94.56 82 TRP A O 1
ATOM 691 N N . MET A 1 83 ? -10.613 -5.965 13.091 1.00 93.94 83 MET A N 1
ATOM 692 C CA . MET A 1 83 ? -1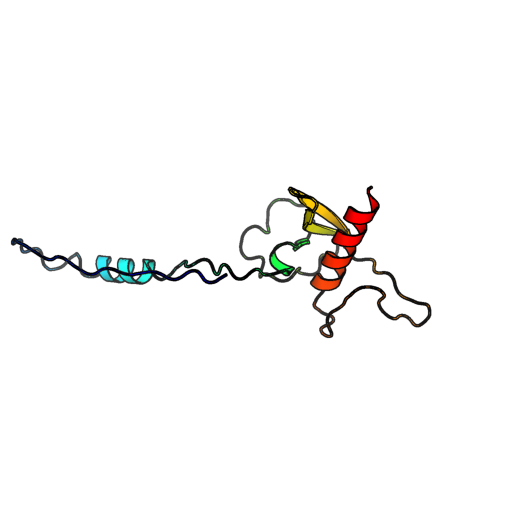1.336 -5.949 14.381 1.00 93.94 83 MET A CA 1
ATOM 693 C C . MET A 1 83 ? -12.875 -6.108 14.278 1.00 93.94 83 MET A C 1
ATOM 695 O O . MET A 1 83 ? -13.630 -5.305 14.818 1.00 93.94 83 MET A O 1
ATOM 699 N N . GLY A 1 84 ? -13.354 -7.093 13.512 1.00 95.81 84 GLY A N 1
ATOM 700 C CA . GLY A 1 84 ? -14.790 -7.390 13.395 1.00 95.81 84 GLY A CA 1
ATOM 701 C C . GLY A 1 84 ? -15.598 -6.527 12.414 1.00 95.81 84 GLY A C 1
ATOM 702 O O . GLY A 1 84 ? -16.809 -6.706 12.323 1.00 95.81 84 GLY A O 1
ATOM 703 N N . ALA A 1 85 ? -14.975 -5.611 11.664 1.00 95.62 85 ALA A N 1
ATOM 704 C CA . ALA A 1 85 ? -15.682 -4.767 10.700 1.00 95.62 85 ALA A CA 1
ATOM 705 C C . ALA A 1 85 ? -14.896 -4.527 9.401 1.00 95.62 85 ALA A C 1
ATOM 707 O O . ALA A 1 85 ? -13.676 -4.329 9.397 1.00 95.62 85 ALA A O 1
ATOM 708 N N . TRP A 1 86 ? -15.624 -4.474 8.283 1.00 95.50 86 TRP A N 1
ATOM 709 C CA . TRP A 1 86 ? -15.088 -4.045 6.992 1.00 95.50 86 TRP A CA 1
ATOM 710 C C . TRP A 1 86 ? -14.835 -2.535 6.986 1.00 95.50 86 TRP A C 1
ATOM 712 O O . TRP A 1 86 ? -15.735 -1.746 7.268 1.00 95.50 86 TRP A O 1
ATOM 722 N N . ARG A 1 87 ? -13.624 -2.124 6.606 1.00 95.06 87 ARG A N 1
ATOM 723 C CA . ARG A 1 87 ? -13.210 -0.721 6.494 1.00 95.06 87 ARG A CA 1
ATOM 724 C C . ARG A 1 87 ? -12.701 -0.424 5.091 1.00 95.06 87 ARG A C 1
ATOM 726 O O . ARG A 1 87 ? -12.028 -1.245 4.470 1.00 95.06 87 ARG A O 1
ATOM 733 N N . LYS A 1 88 ? -13.004 0.778 4.602 1.00 95.38 88 LYS A N 1
ATOM 734 C CA . LYS A 1 88 ? -12.430 1.326 3.370 1.00 95.38 88 LYS A CA 1
ATOM 735 C C . LYS A 1 88 ? -11.251 2.223 3.731 1.00 95.38 88 LYS A C 1
ATOM 737 O O . LYS A 1 88 ? -11.436 3.269 4.346 1.00 95.38 88 LYS A O 1
ATOM 742 N N . VAL A 1 89 ? -10.061 1.843 3.293 1.00 95.88 89 VAL A N 1
ATOM 743 C CA . VAL A 1 89 ? -8.808 2.557 3.557 1.00 95.88 89 VAL A CA 1
ATOM 744 C C . VAL A 1 89 ? -8.349 3.212 2.269 1.00 95.88 89 VAL A C 1
ATOM 746 O O . VAL A 1 89 ? -8.263 2.552 1.241 1.00 95.88 89 VAL A O 1
ATOM 749 N N . THR A 1 90 ? -8.067 4.514 2.300 1.00 95.69 90 THR A N 1
ATOM 750 C CA . THR A 1 90 ? -7.419 5.182 1.162 1.00 95.69 90 THR A CA 1
ATOM 751 C C . THR A 1 90 ? -5.908 5.174 1.367 1.00 95.69 90 THR A C 1
ATOM 753 O O . THR A 1 90 ? -5.433 5.655 2.402 1.00 95.69 90 THR A O 1
ATOM 756 N N . VAL A 1 91 ? -5.173 4.677 0.377 1.00 96.19 91 VAL A N 1
ATOM 757 C CA . VAL A 1 91 ? -3.705 4.664 0.327 1.00 96.19 91 VAL A CA 1
ATOM 758 C C . VAL A 1 91 ? -3.231 5.226 -1.010 1.00 96.19 91 VAL A C 1
ATOM 760 O O . VAL A 1 91 ? -3.968 5.192 -1.996 1.00 96.19 91 VAL A O 1
ATOM 763 N N . ASP A 1 92 ? -2.027 5.772 -1.029 1.00 95.06 92 ASP A N 1
ATOM 764 C CA . ASP A 1 92 ? -1.320 6.156 -2.248 1.00 95.06 92 ASP A CA 1
ATOM 765 C C . ASP A 1 92 ? -0.242 5.125 -2.632 1.00 95.06 92 ASP A C 1
ATOM 767 O O . ASP A 1 92 ? 0.062 4.223 -1.841 1.00 95.06 92 ASP A O 1
ATOM 771 N N . ASP A 1 93 ? 0.325 5.258 -3.828 1.00 93.00 93 ASP A N 1
ATOM 772 C CA . ASP A 1 93 ? 1.350 4.370 -4.388 1.00 93.00 93 ASP A CA 1
ATOM 773 C C . ASP A 1 93 ? 2.802 4.735 -4.039 1.00 93.00 93 ASP A C 1
ATOM 775 O O . ASP A 1 93 ? 3.723 4.108 -4.558 1.00 93.00 93 ASP A O 1
ATOM 779 N N . TRP A 1 94 ? 3.044 5.680 -3.125 1.00 94.50 94 TRP A N 1
ATOM 780 C CA . TRP A 1 94 ? 4.404 5.945 -2.649 1.00 94.50 94 TRP A CA 1
ATOM 781 C C . TRP A 1 94 ? 4.829 4.885 -1.641 1.00 94.50 94 TRP A C 1
ATOM 783 O O . TRP A 1 94 ? 4.264 4.787 -0.547 1.00 94.50 94 TRP A O 1
ATOM 793 N N . MET A 1 95 ? 5.820 4.080 -2.004 1.00 94.31 95 MET A N 1
ATOM 794 C CA . MET A 1 95 ? 6.273 2.971 -1.174 1.00 94.31 95 MET A CA 1
ATOM 795 C C . MET A 1 95 ? 7.582 3.302 -0.456 1.00 94.31 95 MET A C 1
ATOM 797 O O . MET A 1 95 ? 8.391 4.063 -0.983 1.00 94.31 95 MET A O 1
ATOM 801 N N . PRO A 1 96 ? 7.787 2.762 0.755 1.00 95.31 96 PRO A N 1
ATOM 802 C CA . PRO A 1 96 ? 9.049 2.902 1.460 1.00 95.31 96 PRO A CA 1
ATOM 803 C C . PRO A 1 96 ? 10.121 2.004 0.828 1.00 95.31 96 PRO A C 1
ATOM 805 O O . PRO A 1 96 ? 9.876 0.828 0.545 1.00 95.31 96 PRO A O 1
ATOM 808 N N . PHE A 1 97 ? 11.313 2.568 0.664 1.00 96.12 97 PHE A N 1
ATOM 809 C CA . PHE A 1 97 ? 12.522 1.887 0.208 1.00 96.12 97 PHE A CA 1
ATOM 810 C C . PHE A 1 97 ? 13.651 2.120 1.220 1.00 96.12 97 PHE A C 1
ATOM 812 O O . PHE A 1 97 ? 13.602 3.109 1.958 1.00 96.12 97 PHE A O 1
ATOM 819 N N . ASP A 1 98 ? 14.631 1.219 1.276 1.00 96.81 98 ASP A N 1
ATOM 820 C CA . ASP A 1 98 ? 15.886 1.454 2.006 1.00 96.81 98 ASP A CA 1
ATOM 821 C C . ASP A 1 98 ? 16.883 2.302 1.193 1.00 96.81 98 ASP A C 1
ATOM 823 O O . ASP A 1 98 ? 16.570 2.796 0.105 1.00 96.81 98 ASP A O 1
ATOM 827 N N . GLU A 1 99 ? 18.077 2.512 1.754 1.00 97.56 99 GLU A N 1
ATOM 828 C CA . GLU A 1 99 ? 19.150 3.305 1.139 1.00 97.56 99 GLU A CA 1
ATOM 829 C C . GLU A 1 99 ? 19.664 2.665 -0.160 1.00 97.56 99 GLU A C 1
ATOM 831 O O . GLU A 1 99 ? 20.079 3.368 -1.084 1.00 97.56 99 GLU A O 1
ATOM 836 N N . GLU A 1 100 ? 19.572 1.340 -0.267 1.00 97.31 100 GLU A N 1
ATOM 837 C CA . GLU A 1 100 ? 19.919 0.553 -1.447 1.00 97.31 100 GLU A CA 1
ATOM 838 C C . GLU A 1 100 ? 18.790 0.491 -2.493 1.00 97.31 100 GLU A C 1
ATOM 840 O O . GLU A 1 100 ? 18.960 -0.119 -3.554 1.00 97.31 100 GLU A O 1
ATOM 845 N N . GLY A 1 101 ? 17.640 1.123 -2.234 1.00 93.75 101 GLY A N 1
ATOM 846 C CA . GLY A 1 101 ? 16.502 1.154 -3.154 1.00 93.75 101 GLY A CA 1
ATOM 847 C C . GLY A 1 101 ? 15.677 -0.135 -3.171 1.00 93.75 101 GLY A C 1
ATOM 848 O O . GLY A 1 101 ? 14.944 -0.392 -4.130 1.00 93.75 101 GLY A O 1
ATOM 849 N N . LYS A 1 102 ? 15.760 -0.962 -2.128 1.00 93.56 102 LYS A N 1
ATOM 850 C CA . LYS A 1 102 ? 14.955 -2.175 -1.972 1.00 93.56 102 LYS A CA 1
ATOM 851 C C . LYS A 1 102 ? 13.606 -1.853 -1.333 1.00 93.56 102 LYS A C 1
ATOM 853 O O . LYS A 1 102 ? 13.509 -1.147 -0.333 1.00 93.56 102 LYS A O 1
ATOM 858 N N . MET A 1 103 ? 12.549 -2.425 -1.908 1.00 94.44 103 MET A N 1
ATOM 859 C CA . MET A 1 103 ? 11.177 -2.308 -1.412 1.00 94.44 103 MET A CA 1
ATOM 860 C C . MET A 1 103 ? 11.051 -2.851 0.021 1.00 94.44 103 MET A C 1
ATOM 862 O O . MET A 1 103 ? 11.371 -4.015 0.275 1.00 94.44 103 MET A O 1
ATOM 866 N N . LEU A 1 104 ? 10.526 -2.034 0.941 1.00 96.44 104 LEU A N 1
ATOM 867 C CA . LEU A 1 104 ? 10.345 -2.400 2.356 1.00 96.44 104 LEU A CA 1
ATOM 868 C C . LEU A 1 104 ? 8.969 -3.003 2.675 1.00 96.44 104 LEU A C 1
ATOM 870 O O . LEU A 1 104 ? 8.700 -3.386 3.814 1.00 96.44 104 LEU A O 1
ATOM 874 N N . LEU A 1 105 ? 8.086 -3.100 1.682 1.00 96.12 105 LEU A N 1
ATOM 875 C CA . LEU A 1 105 ? 6.799 -3.783 1.796 1.00 96.12 105 LEU A CA 1
ATOM 876 C C . LEU A 1 105 ? 6.816 -5.124 1.054 1.00 96.12 105 LEU A C 1
ATOM 878 O O . LEU A 1 105 ? 7.579 -5.291 0.102 1.00 96.12 105 LEU A O 1
ATOM 882 N N . PRO A 1 106 ? 5.937 -6.072 1.427 1.00 95.75 106 PRO A N 1
ATOM 883 C CA . PRO A 1 106 ? 5.677 -7.244 0.604 1.00 95.75 106 PRO A CA 1
ATOM 884 C C . PRO A 1 106 ? 5.336 -6.834 -0.832 1.00 95.75 106 PRO A C 1
ATOM 886 O O . PRO A 1 106 ? 4.412 -6.053 -1.067 1.00 95.75 106 PRO A O 1
ATOM 889 N N . ALA A 1 107 ? 6.086 -7.379 -1.783 1.00 93.25 107 ALA A N 1
ATOM 890 C CA . ALA A 1 107 ? 5.917 -7.158 -3.210 1.00 93.25 107 ALA A CA 1
ATOM 891 C C . ALA A 1 107 ? 5.947 -8.495 -3.952 1.00 93.25 107 ALA A C 1
ATOM 893 O O . ALA A 1 107 ? 6.479 -9.492 -3.460 1.00 93.25 107 ALA A O 1
ATOM 894 N N . SER A 1 108 ? 5.341 -8.510 -5.133 1.00 90.25 108 SER A N 1
ATOM 895 C CA . SER A 1 108 ? 5.413 -9.644 -6.048 1.00 90.25 108 SER A CA 1
ATOM 896 C C . SER A 1 108 ? 6.716 -9.573 -6.852 1.00 90.25 108 SER A C 1
ATOM 898 O O . SER A 1 108 ? 7.182 -8.468 -7.130 1.00 90.25 108 SER A O 1
ATOM 900 N N . PRO A 1 109 ? 7.287 -10.709 -7.297 1.00 89.44 109 PRO A N 1
ATOM 901 C CA . PRO A 1 109 ? 8.323 -10.710 -8.334 1.00 89.44 109 PRO A CA 1
ATOM 902 C C . PRO A 1 109 ? 7.846 -10.076 -9.649 1.00 89.44 109 PRO A C 1
ATOM 904 O O . PRO A 1 109 ? 8.657 -9.673 -10.475 1.00 89.44 109 PRO A O 1
ATOM 907 N N . ASN A 1 110 ? 6.527 -10.015 -9.858 1.00 89.38 110 ASN A N 1
ATOM 908 C CA . ASN A 1 110 ? 5.919 -9.307 -10.970 1.00 89.38 110 ASN A CA 1
ATOM 909 C C . ASN A 1 110 ? 5.773 -7.816 -10.631 1.00 89.38 110 ASN A C 1
ATOM 911 O O . ASN A 1 110 ? 4.901 -7.431 -9.853 1.00 89.38 110 ASN A O 1
ATOM 915 N N . GLU A 1 111 ? 6.581 -6.970 -11.266 1.00 83.62 111 GLU A N 1
ATOM 916 C CA . GLU A 1 111 ? 6.569 -5.513 -11.061 1.00 83.62 111 GLU A CA 1
ATOM 917 C C . GLU A 1 111 ? 5.234 -4.852 -11.450 1.00 83.62 111 GLU A C 1
ATOM 919 O O . GLU A 1 111 ? 4.910 -3.763 -10.977 1.00 83.62 111 GLU A O 1
ATOM 924 N N . HIS A 1 112 ? 4.417 -5.516 -12.273 1.00 84.44 112 HIS A N 1
ATOM 925 C CA . HIS A 1 112 ? 3.087 -5.030 -12.641 1.00 84.44 112 HIS A CA 1
ATOM 926 C C . HIS A 1 112 ? 2.025 -5.285 -11.556 1.00 84.44 112 HIS A C 1
ATOM 928 O O . HIS A 1 112 ? 0.899 -4.794 -11.661 1.00 84.44 112 HIS A O 1
ATOM 934 N N . GLU A 1 113 ? 2.353 -6.034 -10.498 1.00 89.69 113 GLU A N 1
ATOM 935 C CA . GLU A 1 113 ? 1.440 -6.330 -9.396 1.00 89.69 113 GLU A CA 1
ATOM 936 C C . GLU A 1 113 ? 1.606 -5.347 -8.238 1.00 89.69 113 GLU A C 1
ATOM 938 O O . GLU A 1 113 ? 2.362 -5.554 -7.291 1.00 89.69 113 GLU A O 1
ATOM 943 N N . LEU A 1 114 ? 0.794 -4.291 -8.261 1.00 91.12 114 LEU A N 1
ATOM 944 C CA . LEU A 1 114 ? 0.745 -3.307 -7.175 1.00 91.12 114 LEU A CA 1
ATOM 945 C C . LEU A 1 114 ? -0.003 -3.814 -5.930 1.00 91.12 114 LEU A C 1
ATOM 947 O O . LEU A 1 114 ? 0.134 -3.258 -4.839 1.00 91.12 114 LEU A O 1
ATOM 951 N N . TRP A 1 115 ? -0.824 -4.857 -6.086 1.00 92.81 115 TRP A N 1
ATOM 952 C CA . TRP A 1 115 ? -1.759 -5.321 -5.060 1.00 92.81 115 TRP A CA 1
ATOM 953 C C . TRP A 1 115 ? -1.115 -5.726 -3.724 1.00 92.81 115 TRP A C 1
ATOM 955 O O . TRP A 1 115 ? -1.715 -5.377 -2.702 1.00 92.81 115 TRP A O 1
ATOM 965 N N . PRO A 1 116 ? 0.064 -6.389 -3.660 1.00 94.94 116 PRO A N 1
ATOM 966 C CA . PRO A 1 116 ? 0.647 -6.787 -2.381 1.00 94.94 116 PRO A CA 1
ATOM 967 C C . PRO A 1 116 ? 1.037 -5.557 -1.561 1.00 94.94 116 PRO A C 1
ATOM 969 O O . PRO A 1 116 ? 0.656 -5.435 -0.399 1.00 94.94 116 PRO A O 1
ATOM 972 N N . MET A 1 117 ? 1.679 -4.584 -2.209 1.00 95.44 117 MET A N 1
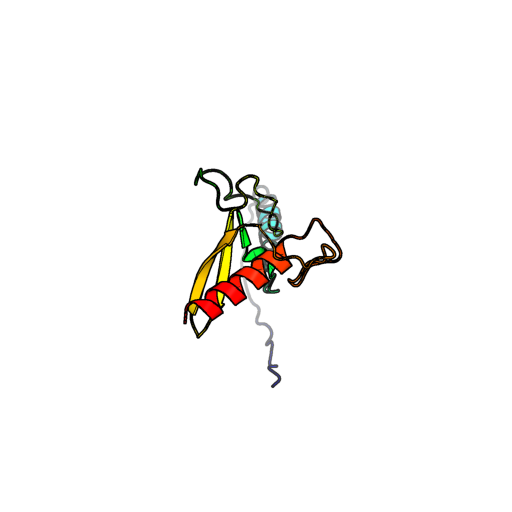ATOM 973 C CA . MET A 1 117 ? 2.149 -3.362 -1.563 1.00 95.44 117 MET A CA 1
ATOM 974 C C . MET A 1 117 ? 0.983 -2.488 -1.089 1.00 95.44 117 MET A C 1
ATOM 976 O O . MET A 1 117 ? 0.980 -2.011 0.047 1.00 95.44 117 MET A O 1
ATOM 980 N N . LEU A 1 118 ? -0.046 -2.315 -1.930 1.00 96.12 118 LEU A N 1
ATOM 981 C CA . LEU A 1 118 ? -1.249 -1.550 -1.582 1.00 96.12 118 LEU A CA 1
ATOM 982 C C . LEU A 1 118 ? -2.011 -2.186 -0.410 1.00 96.12 118 LEU A C 1
ATOM 984 O O . LEU A 1 118 ? -2.457 -1.473 0.494 1.00 96.12 118 LEU A O 1
ATOM 988 N N . LEU A 1 119 ? -2.139 -3.517 -0.404 1.00 95.88 119 LEU A N 1
ATOM 989 C CA . LEU A 1 119 ? -2.784 -4.257 0.680 1.00 95.88 119 LEU A CA 1
ATOM 990 C C . LEU A 1 119 ? -1.994 -4.129 1.987 1.00 95.88 119 LEU A C 1
ATOM 992 O O . LEU A 1 119 ? -2.572 -3.777 3.018 1.00 95.88 119 LEU A O 1
ATOM 996 N N . SER A 1 120 ? -0.680 -4.355 1.945 1.00 96.81 120 SER A N 1
ATOM 997 C CA . SER A 1 120 ? 0.197 -4.234 3.113 1.00 96.81 120 SER A CA 1
ATOM 998 C C . SER A 1 120 ? 0.179 -2.823 3.693 1.00 96.81 120 SER A C 1
ATOM 1000 O O . SER A 1 120 ? -0.026 -2.659 4.896 1.00 96.81 120 SER A O 1
ATOM 1002 N N . LYS A 1 121 ? 0.293 -1.792 2.849 1.00 97.12 121 LYS A N 1
ATOM 1003 C CA . LYS A 1 121 ? 0.220 -0.392 3.287 1.00 97.12 121 LYS A CA 1
ATOM 1004 C C . LYS A 1 121 ? -1.130 -0.061 3.927 1.00 97.12 121 LYS A C 1
ATOM 1006 O O . LYS A 1 121 ? -1.171 0.661 4.921 1.00 97.12 121 LYS A O 1
ATOM 1011 N N . ALA A 1 122 ? -2.235 -0.598 3.403 1.00 96.94 122 ALA A N 1
ATOM 1012 C CA . ALA A 1 122 ? -3.559 -0.398 3.990 1.00 96.94 122 ALA A CA 1
ATOM 1013 C C . ALA A 1 122 ? -3.700 -1.061 5.369 1.00 96.94 122 ALA A C 1
ATOM 1015 O O . ALA A 1 122 ? -4.264 -0.444 6.273 1.00 96.94 122 ALA A O 1
ATOM 1016 N N . LEU A 1 123 ? -3.170 -2.276 5.541 1.00 96.50 123 LEU A N 1
ATOM 1017 C CA . LEU A 1 123 ? -3.160 -2.975 6.829 1.00 96.50 123 LEU A CA 1
ATOM 1018 C C . LEU A 1 123 ? -2.327 -2.222 7.873 1.00 96.50 123 LEU A C 1
ATOM 1020 O O . LEU A 1 123 ? -2.830 -1.963 8.963 1.00 96.50 123 LEU A O 1
ATOM 1024 N N . ILE A 1 124 ? -1.108 -1.798 7.518 1.00 97.00 124 ILE A N 1
ATOM 1025 C CA . ILE A 1 124 ? -0.244 -0.987 8.393 1.00 97.00 124 ILE A CA 1
ATOM 1026 C C . ILE A 1 124 ? -0.957 0.309 8.777 1.00 97.00 124 ILE A C 1
ATOM 1028 O O . ILE A 1 124 ? -1.031 0.650 9.955 1.00 97.00 124 ILE A O 1
ATOM 1032 N N . LYS A 1 125 ? -1.538 1.012 7.796 1.00 96.50 125 LYS A N 1
ATOM 1033 C CA . LYS A 1 125 ? -2.266 2.259 8.040 1.00 96.50 125 LYS A CA 1
ATOM 1034 C C . LYS A 1 125 ? -3.408 2.067 9.029 1.00 96.50 125 LYS A C 1
ATOM 1036 O O . LYS A 1 125 ? -3.548 2.888 9.920 1.00 96.50 125 LYS A O 1
ATOM 1041 N N . VAL A 1 126 ? -4.213 1.015 8.887 1.00 96.50 126 VAL A N 1
ATOM 1042 C CA . VAL A 1 126 ? -5.312 0.754 9.829 1.00 96.50 126 VAL A CA 1
ATOM 1043 C C . VAL A 1 126 ? -4.794 0.380 11.213 1.00 96.50 126 VAL A C 1
ATOM 1045 O O . VAL A 1 126 ? -5.342 0.869 12.191 1.00 96.50 126 VAL A O 1
ATOM 1048 N N . ALA A 1 127 ? -3.722 -0.406 11.298 1.00 95.62 127 ALA A N 1
ATOM 1049 C CA . ALA A 1 127 ? -3.099 -0.762 12.570 1.00 95.62 127 ALA A CA 1
ATOM 1050 C C . ALA A 1 127 ? -2.456 0.436 13.298 1.00 95.62 127 ALA A C 1
ATOM 1052 O O . ALA A 1 127 ? -2.279 0.377 14.506 1.00 95.62 127 ALA A O 1
ATOM 1053 N N . SER A 1 128 ? -2.110 1.505 12.570 1.00 94.88 128 SER A N 1
ATOM 1054 C CA . SER A 1 128 ? -1.451 2.711 13.104 1.00 94.88 128 SER A CA 1
ATOM 1055 C C . SER A 1 128 ? -2.423 3.819 13.533 1.00 94.88 128 SER A C 1
ATOM 1057 O O . SER A 1 128 ? -1.977 4.879 13.958 1.00 94.88 128 SER A O 1
ATOM 1059 N N . LEU A 1 129 ? -3.731 3.641 13.318 1.00 86.69 129 LEU A N 1
ATOM 1060 C CA . LEU A 1 129 ? -4.762 4.625 13.685 1.00 86.69 129 LEU A CA 1
ATOM 1061 C C . LEU A 1 129 ? -5.287 4.441 15.119 1.00 86.69 129 LEU A C 1
ATOM 1063 O O . LEU A 1 129 ? -6.197 5.170 15.512 1.00 86.69 129 LEU A O 1
ATOM 1067 N N . GLU A 1 130 ? -4.734 3.474 15.851 1.00 60.28 130 GLU A N 1
ATOM 1068 C CA . GLU A 1 130 ? -5.009 3.193 17.265 1.00 60.28 130 GLU A CA 1
ATOM 1069 C C . GLU A 1 130 ? -4.017 3.921 18.183 1.00 60.28 130 GLU A C 1
ATOM 1071 O O . GLU A 1 130 ? -2.820 4.006 17.817 1.00 60.28 130 GLU A O 1
#

Foldseek 3Di:
DDDDDDDDDDDDDDDDDDDDPDPCPVVVVVVVVVV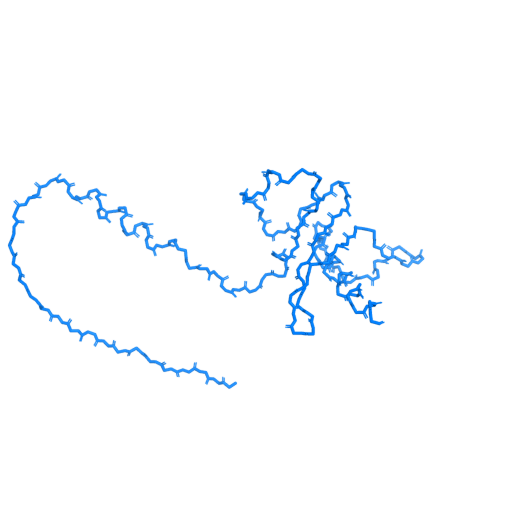VPDPDPPPDDLQQQKEADDPDPPPPPPDPPRAHADDPVQKMWGFDDDPNDTDIFIDGQDFDADPVRHGPFDDDPPPRHSRRRVSRVRVVVVVVVD

Sequence (130 aa):
MHFKIEIPEVKTKDTKEGKEKDKDKEKEKEKEKQSEASQEDNTWKPWSHIWPKEKSQEKVKEKATAIPVYNPGGKYCVKVYWMGAWRKVTVDDWMPFDEEGKMLLPASPNEHELWPMLLSKALIKVASLE

InterPro domains:
  IPR001300 Peptidase C2, calpain, catalytic domain [PF00648] (71-127)
  IPR001300 Peptidase C2, calpain, catalytic domain [PS50203] (70-126)
  IPR038765 Papain-like cysteine peptidase superfamily [SSF54001] (66-126)
  IPR053033 Androglobin-like [PTHR46298] (28-129)

Organism: Nematostella vectensis (NCBI:txid45351)

pLDDT: mean 70.4, std 26.27, range [24.73, 97.56]

Radius of gyration: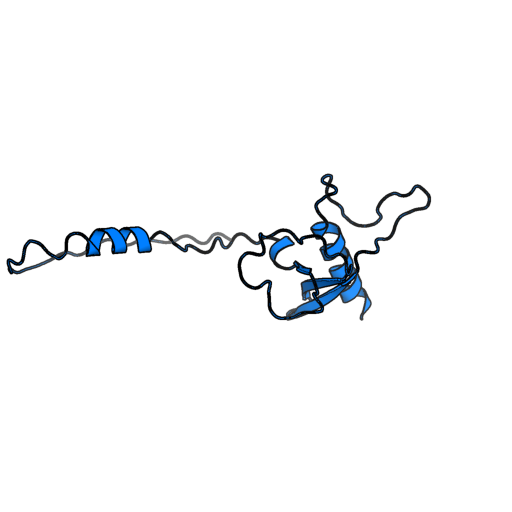 24.76 Å; chains: 1; bounding box: 71×51×51 Å

Secondary structure (DSSP, 8-state):
--------------------TTSSTTHHHHHHHTSSS--------GGGGEEE--S-TTS-SS---SS-PPPTT-EEEEEEEETTEEEEEEEES---B-TT--BSS---SSTT--HHHHHHHHHHHHHT--